Protein AF-A0A2N9LTL8-F1 (afdb_monomer_lite)

Foldseek 3Di:
DPDDWDWDWDADVVVLDIDTDDTDPQDPVNVVVVVVVCSVCVVVVVVVCCVVPVPPPPD

Radius of gyration: 13.82 Å; chains: 1; bounding box: 37×35×27 Å

Secondary structure (DSSP, 8-state):
-----EEEEEEEGGGTEEEEEE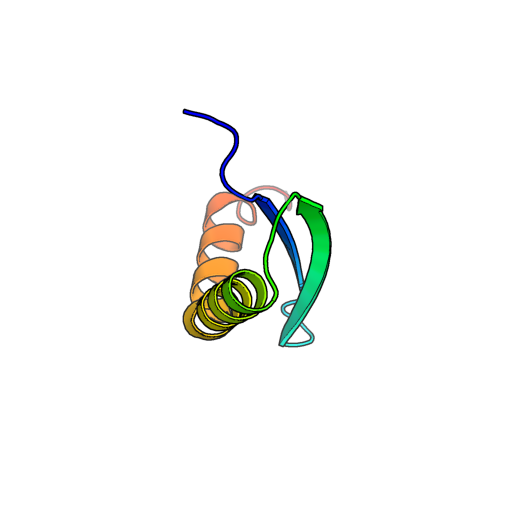EES--HHHHHHHHHHHHHTHHHHHHHHHHHHSSSS--

Structure (mmCIF, N/CA/C/O backbone):
data_AF-A0A2N9LTL8-F1
#
_entry.id   AF-A0A2N9LTL8-F1
#
loop_
_atom_site.group_PDB
_atom_site.id
_atom_site.type_symbol
_atom_site.label_atom_id
_atom_site.label_alt_id
_atom_site.label_comp_id
_atom_site.label_asym_id
_atom_site.label_entity_id
_atom_site.label_seq_id
_atom_site.pdbx_PDB_ins_code
_atom_site.Cartn_x
_atom_site.Cartn_y
_atom_site.Cartn_z
_atom_site.occupancy
_atom_site.B_iso_or_equiv
_atom_site.auth_seq_id
_atom_site.auth_comp_id
_atom_site.auth_asym_id
_atom_site.auth_atom_id
_atom_site.pdbx_PDB_model_num
ATOM 1 N N . MET A 1 1 ? 0.488 22.760 10.683 1.00 41.25 1 MET A N 1
ATOM 2 C CA . MET A 1 1 ? 0.104 21.559 9.915 1.00 41.25 1 MET A CA 1
ATOM 3 C C . MET A 1 1 ? 0.436 20.372 10.802 1.00 41.25 1 MET A C 1
ATOM 5 O O . MET A 1 1 ? 1.596 20.204 11.144 1.00 41.25 1 MET A O 1
ATOM 9 N N . LYS A 1 2 ? -0.582 19.719 11.366 1.00 46.25 2 LYS A N 1
ATOM 10 C CA . LYS A 1 2 ? -0.451 18.748 12.462 1.00 46.25 2 LYS A CA 1
ATOM 11 C C . LYS A 1 2 ? -0.660 17.371 11.843 1.00 46.25 2 LYS A C 1
ATOM 13 O O . LYS A 1 2 ? -1.781 17.134 11.430 1.00 46.25 2 LYS A O 1
ATOM 18 N N . GLY A 1 3 ? 0.403 16.564 11.758 1.00 55.09 3 GLY A N 1
ATOM 19 C CA . GLY A 1 3 ? 0.432 15.160 11.309 1.00 55.09 3 GLY A CA 1
ATOM 20 C C . GLY A 1 3 ? -0.929 14.555 10.964 1.00 55.09 3 GLY A C 1
ATOM 21 O O . GLY A 1 3 ? -1.566 13.932 11.818 1.00 55.09 3 GLY A O 1
ATOM 22 N N . ASP A 1 4 ? -1.361 14.814 9.728 1.00 72.88 4 ASP A N 1
ATOM 23 C CA . ASP A 1 4 ? -2.477 14.146 9.069 1.00 72.88 4 ASP A CA 1
ATOM 24 C C . ASP A 1 4 ? -2.109 12.662 8.919 1.00 72.88 4 ASP A C 1
ATOM 26 O O . ASP A 1 4 ? -0.939 12.327 8.781 1.00 72.88 4 ASP A O 1
ATOM 30 N N . ALA A 1 5 ? -3.087 11.772 9.047 1.00 85.75 5 ALA A N 1
ATOM 31 C CA . ALA A 1 5 ? -2.893 10.328 9.186 1.00 85.75 5 ALA A CA 1
ATOM 32 C C . ALA A 1 5 ? -1.876 9.687 8.214 1.00 85.75 5 ALA A C 1
ATOM 34 O O . ALA A 1 5 ? -1.805 10.050 7.042 1.00 85.75 5 ALA A O 1
ATOM 35 N N . GLU A 1 6 ? -1.168 8.657 8.685 1.00 90.81 6 GLU A N 1
ATOM 36 C CA . GLU A 1 6 ? -0.159 7.919 7.917 1.00 90.81 6 GLU A CA 1
ATOM 37 C C . GLU A 1 6 ? -0.466 6.416 7.898 1.00 90.81 6 GLU A C 1
ATOM 39 O O . GLU A 1 6 ? -0.960 5.849 8.875 1.00 90.81 6 GLU A O 1
ATOM 44 N N . CYS A 1 7 ? -0.152 5.752 6.788 1.00 93.12 7 CYS A N 1
ATOM 45 C CA . CYS A 1 7 ? -0.250 4.302 6.648 1.00 93.12 7 CYS A CA 1
ATOM 46 C C . CYS A 1 7 ? 0.804 3.786 5.665 1.00 93.12 7 CYS A C 1
ATOM 48 O O . CYS A 1 7 ? 1.070 4.417 4.639 1.00 93.12 7 CYS A O 1
ATOM 50 N N . LYS A 1 8 ? 1.381 2.623 5.966 1.00 94.38 8 LYS A N 1
ATOM 51 C CA . LYS A 1 8 ? 2.380 1.949 5.136 1.00 94.38 8 LYS A CA 1
ATOM 52 C C . LYS A 1 8 ? 1.949 0.514 4.859 1.00 94.38 8 LYS A C 1
ATOM 54 O O . LYS A 1 8 ? 1.609 -0.224 5.784 1.00 94.38 8 LYS A O 1
ATOM 59 N N . TYR A 1 9 ? 2.028 0.124 3.590 1.00 96.31 9 TYR A N 1
ATOM 60 C CA . TYR A 1 9 ? 1.679 -1.211 3.117 1.00 96.31 9 TYR A CA 1
ATOM 61 C C . TYR A 1 9 ? 2.839 -1.838 2.345 1.00 96.31 9 TYR A C 1
ATOM 63 O O . TYR A 1 9 ? 3.467 -1.183 1.511 1.00 96.31 9 TYR A O 1
ATOM 71 N N . TRP A 1 10 ? 3.079 -3.121 2.590 1.00 96.31 10 TRP A N 1
ATOM 72 C CA . TRP A 1 10 ? 3.831 -3.985 1.691 1.00 96.31 10 TRP A CA 1
ATOM 73 C C . TRP A 1 10 ? 2.895 -4.546 0.628 1.00 96.31 10 TRP A C 1
ATOM 75 O O . TRP A 1 10 ? 1.813 -5.031 0.951 1.00 96.31 10 TRP A O 1
ATOM 85 N N . LEU A 1 11 ? 3.314 -4.493 -0.635 1.00 96.31 11 LEU A N 1
ATOM 86 C CA . LEU A 1 11 ? 2.587 -5.108 -1.744 1.00 96.31 11 LEU A CA 1
ATOM 87 C C . LEU A 1 11 ? 3.171 -6.498 -2.009 1.00 96.31 11 LEU A C 1
ATOM 89 O O . LEU A 1 11 ? 4.390 -6.664 -2.069 1.00 96.31 11 LEU A O 1
ATOM 93 N N . HIS A 1 12 ? 2.296 -7.480 -2.215 1.00 96.75 12 HIS A N 1
ATOM 94 C CA . HIS A 1 12 ? 2.643 -8.853 -2.571 1.00 96.75 12 HIS A CA 1
ATOM 95 C C . HIS A 1 12 ? 2.097 -9.182 -3.969 1.00 96.75 12 HIS A C 1
ATOM 97 O O . HIS A 1 12 ? 0.985 -9.706 -4.081 1.00 96.75 12 HIS A O 1
ATOM 103 N N . PRO A 1 13 ? 2.856 -8.897 -5.048 1.00 95.00 13 PRO A N 1
ATOM 104 C CA . PRO A 1 13 ? 2.354 -9.038 -6.412 1.00 95.00 13 PRO A CA 1
ATOM 105 C C . PRO A 1 13 ? 1.925 -10.458 -6.771 1.00 95.00 13 PRO A C 1
ATOM 107 O O . PRO A 1 13 ? 0.896 -10.640 -7.409 1.00 95.00 13 PRO A O 1
ATOM 110 N N . ASP A 1 14 ? 2.655 -11.464 -6.287 1.00 95.25 14 ASP A N 1
ATOM 111 C CA . ASP A 1 14 ? 2.383 -12.875 -6.596 1.00 95.25 14 ASP A CA 1
ATOM 112 C C . ASP A 1 14 ? 1.059 -13.380 -6.002 1.00 95.25 14 ASP A C 1
ATOM 114 O O . ASP A 1 14 ? 0.549 -14.422 -6.405 1.00 95.25 14 ASP A O 1
ATOM 118 N N . ARG A 1 15 ? 0.511 -12.658 -5.017 1.00 95.88 15 ARG A N 1
ATOM 119 C CA . ARG A 1 15 ? -0.746 -12.992 -4.333 1.00 95.88 15 ARG A CA 1
ATOM 120 C C . ARG A 1 15 ? -1.856 -11.980 -4.594 1.00 95.88 15 ARG A C 1
ATOM 122 O O . ARG A 1 15 ? -2.960 -12.198 -4.110 1.00 95.88 15 ARG A O 1
ATOM 129 N N . PHE A 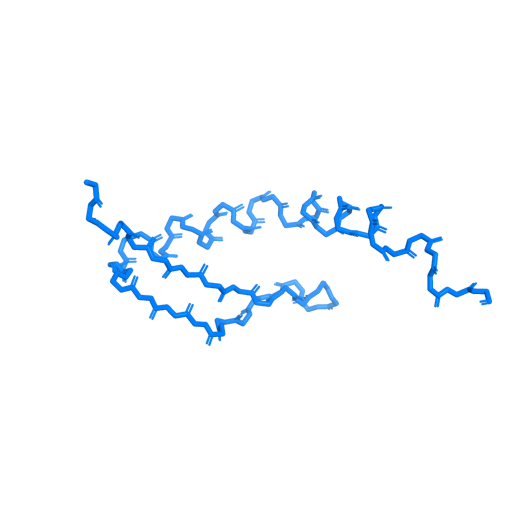1 16 ? -1.560 -10.903 -5.328 1.00 94.62 16 PHE A N 1
ATOM 130 C CA . PHE A 1 16 ? -2.434 -9.738 -5.475 1.00 94.62 16 PHE A CA 1
ATOM 131 C C . PHE A 1 16 ? -2.982 -9.272 -4.112 1.00 94.62 16 PHE A C 1
ATOM 133 O O . PHE A 1 16 ? -4.188 -9.198 -3.889 1.00 94.62 16 PHE A O 1
ATOM 140 N N . ASP A 1 17 ? -2.077 -9.037 -3.160 1.00 97.19 17 ASP A N 1
ATOM 141 C CA . ASP A 1 17 ? -2.432 -8.745 -1.767 1.00 97.19 17 ASP A CA 1
ATOM 142 C C . ASP A 1 17 ? -1.543 -7.649 -1.164 1.00 97.19 17 ASP A C 1
ATOM 144 O O . ASP A 1 17 ? -0.479 -7.321 -1.702 1.00 97.19 17 ASP A O 1
ATOM 148 N N . ILE A 1 18 ? -1.977 -7.090 -0.033 1.00 97.00 18 ILE A N 1
ATOM 149 C CA . ILE A 1 18 ? -1.244 -6.084 0.737 1.00 97.00 18 ILE A CA 1
ATOM 150 C C . ILE A 1 18 ? -1.192 -6.443 2.221 1.00 97.00 18 ILE A C 1
ATOM 152 O O . ILE A 1 18 ? -2.181 -6.869 2.811 1.00 97.00 18 ILE A O 1
ATOM 156 N N . ALA A 1 19 ? -0.049 -6.191 2.850 1.00 96.69 19 ALA A N 1
ATOM 157 C CA . ALA A 1 19 ? 0.122 -6.314 4.292 1.00 96.69 19 ALA A CA 1
ATOM 158 C C . ALA A 1 19 ? 0.392 -4.937 4.902 1.00 96.69 19 ALA A C 1
ATOM 160 O O . ALA A 1 19 ? 1.272 -4.211 4.445 1.00 96.69 19 ALA A O 1
ATOM 161 N N . GLU A 1 20 ? -0.368 -4.563 5.928 1.00 95.56 20 GLU A N 1
ATOM 162 C CA . GLU A 1 20 ? -0.106 -3.341 6.690 1.00 95.56 20 GLU A CA 1
ATOM 163 C C . GLU A 1 20 ? 1.163 -3.516 7.526 1.00 95.56 20 GLU A C 1
ATOM 165 O O . GLU A 1 20 ? 1.294 -4.495 8.258 1.00 95.56 20 GLU A O 1
ATOM 170 N N . GLU A 1 21 ? 2.097 -2.573 7.419 1.00 95.62 21 GLU A N 1
ATOM 171 C CA . GLU A 1 21 ? 3.293 -2.553 8.267 1.00 95.62 21 GLU A CA 1
ATOM 172 C C . GLU A 1 21 ? 3.165 -1.544 9.406 1.00 95.62 21 GLU A C 1
ATOM 174 O O . GLU A 1 21 ? 3.605 -1.801 10.525 1.00 95.62 21 GLU A O 1
ATOM 179 N N . PHE A 1 22 ? 2.580 -0.383 9.120 1.00 92.69 22 PHE A N 1
ATOM 180 C CA . PHE A 1 22 ? 2.433 0.683 10.096 1.00 92.69 22 PHE A CA 1
ATOM 181 C C . PHE A 1 22 ? 1.214 1.536 9.792 1.00 92.69 22 PHE A C 1
ATOM 183 O O . PHE A 1 22 ? 0.888 1.799 8.632 1.00 92.69 22 PHE A O 1
ATOM 190 N N . GLU A 1 23 ? 0.603 2.041 10.855 1.00 91.06 23 GLU A N 1
ATOM 191 C CA . GLU A 1 23 ? -0.481 2.993 10.768 1.00 91.06 23 GLU A CA 1
ATOM 192 C C . GLU A 1 23 ? -0.451 3.977 11.942 1.00 91.06 23 GLU A C 1
ATOM 194 O O . GLU A 1 23 ? -0.255 3.595 13.098 1.00 91.06 23 GLU A O 1
ATOM 199 N N . TYR A 1 24 ? -0.721 5.247 11.646 1.00 91.44 24 TYR A N 1
ATOM 200 C CA . TYR A 1 24 ? -0.953 6.290 12.628 1.00 91.44 24 TYR A CA 1
ATOM 201 C C . TYR A 1 24 ? -2.188 7.117 12.263 1.00 91.44 24 TYR A C 1
ATOM 203 O O . TYR A 1 24 ? -2.267 7.706 11.187 1.00 91.44 24 TYR A O 1
ATOM 211 N N . ASN A 1 25 ? -3.146 7.205 13.192 1.00 91.94 25 ASN A N 1
ATOM 212 C CA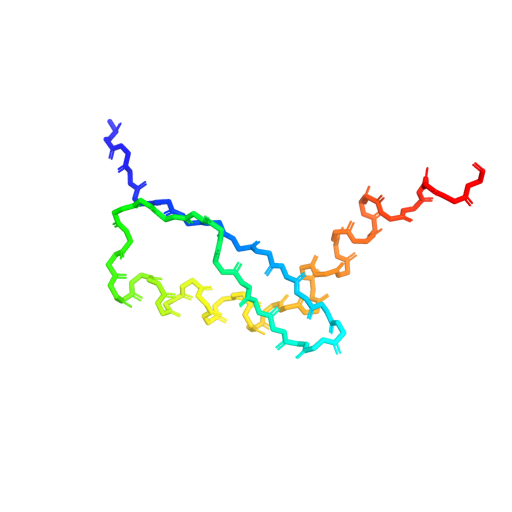 . ASN A 1 25 ? -4.326 8.073 13.091 1.00 91.94 25 ASN A CA 1
ATOM 213 C C . ASN A 1 25 ? -5.232 7.809 11.856 1.00 91.94 25 ASN A C 1
ATOM 215 O O . ASN A 1 25 ? -6.001 8.681 11.448 1.00 91.94 25 ASN A O 1
ATOM 219 N N . CYS A 1 26 ? -5.189 6.611 11.257 1.00 89.81 26 CYS A N 1
ATOM 220 C CA . CYS A 1 26 ? -5.980 6.281 10.070 1.00 89.81 26 CYS A CA 1
ATOM 221 C C . CYS A 1 26 ? -7.375 5.761 10.461 1.00 89.81 26 CYS A C 1
ATOM 223 O O . CYS A 1 26 ? -7.592 4.632 10.916 1.00 89.81 26 CYS A O 1
ATOM 225 N N . THR A 1 27 ? -8.384 6.611 10.266 1.00 91.44 27 THR A N 1
ATOM 226 C CA . THR A 1 27 ? -9.778 6.217 10.518 1.00 91.44 27 THR A CA 1
ATOM 227 C C . THR A 1 27 ? -10.186 5.019 9.643 1.00 91.44 27 THR A C 1
ATOM 229 O O . THR A 1 27 ? -9.665 4.853 8.538 1.00 91.44 27 THR A O 1
ATOM 232 N N . PRO A 1 28 ? -11.173 4.197 10.056 1.00 93.88 28 PRO A N 1
ATOM 233 C CA . PRO A 1 28 ? -11.657 3.083 9.238 1.00 93.88 28 PRO A CA 1
ATOM 234 C C . PRO A 1 28 ? -12.082 3.466 7.819 1.00 93.88 28 PRO A C 1
ATOM 236 O O . PRO A 1 28 ? -11.927 2.656 6.907 1.00 93.88 28 PRO A O 1
ATOM 239 N N . ARG A 1 29 ? -12.594 4.688 7.631 1.00 93.94 29 ARG A N 1
ATOM 240 C CA . ARG A 1 29 ? -12.940 5.235 6.317 1.00 93.94 29 ARG A CA 1
ATOM 241 C C . ARG A 1 29 ? -11.687 5.484 5.480 1.00 93.94 29 ARG A C 1
ATOM 243 O O . ARG A 1 29 ? -11.586 4.928 4.394 1.00 93.94 29 ARG A O 1
ATOM 250 N N . LEU A 1 30 ? -10.721 6.226 6.022 1.00 92.19 30 LEU A N 1
ATOM 251 C CA . LEU A 1 30 ? -9.471 6.534 5.325 1.00 92.19 30 LEU A CA 1
ATOM 252 C C . LEU A 1 30 ? -8.706 5.258 4.952 1.00 92.19 30 LEU A C 1
ATOM 254 O O . LEU A 1 30 ? -8.266 5.106 3.820 1.00 92.19 30 LEU A O 1
ATOM 258 N N . ARG A 1 31 ? -8.652 4.279 5.862 1.00 93.56 31 ARG A N 1
ATOM 259 C CA . ARG A 1 31 ? -8.039 2.974 5.589 1.00 93.56 31 ARG A CA 1
ATOM 260 C C . ARG A 1 31 ? -8.708 2.246 4.418 1.00 93.56 31 ARG A C 1
ATOM 262 O O . ARG A 1 31 ? -8.037 1.599 3.623 1.00 93.56 31 ARG A O 1
ATOM 269 N N . ARG A 1 32 ? -10.040 2.315 4.303 1.00 95.25 32 ARG A N 1
ATOM 270 C CA . ARG A 1 32 ? -10.767 1.718 3.167 1.00 95.25 32 ARG A CA 1
ATOM 271 C C . ARG A 1 32 ? -10.452 2.442 1.862 1.00 95.25 32 ARG A C 1
ATOM 273 O O . ARG A 1 32 ? -10.172 1.759 0.886 1.00 95.25 32 ARG A O 1
ATOM 280 N N . GLU A 1 33 ? -10.461 3.772 1.873 1.00 96.00 33 GLU A N 1
ATOM 281 C CA . GLU A 1 33 ? -10.141 4.607 0.707 1.00 96.00 33 GLU A CA 1
ATOM 282 C C . GLU A 1 33 ? -8.715 4.332 0.208 1.00 96.00 33 GLU A C 1
ATOM 284 O O . GLU A 1 33 ? -8.521 4.042 -0.969 1.00 96.00 33 GLU A O 1
ATOM 289 N N . VAL A 1 34 ? -7.725 4.300 1.109 1.00 95.00 34 VAL A N 1
ATOM 290 C CA . VAL A 1 34 ? -6.332 3.988 0.753 1.00 95.00 34 VAL A CA 1
ATOM 291 C C . VAL A 1 34 ? -6.216 2.599 0.131 1.00 95.00 34 VAL A C 1
ATOM 293 O O . VAL A 1 34 ? -5.601 2.448 -0.922 1.00 95.00 34 VAL A O 1
ATOM 296 N N . ARG A 1 35 ? -6.832 1.575 0.734 1.00 96.38 35 ARG A N 1
ATOM 297 C CA . ARG A 1 35 ? -6.795 0.221 0.162 1.00 96.38 35 ARG A CA 1
ATOM 298 C C . ARG A 1 35 ? -7.468 0.146 -1.204 1.00 96.38 35 ARG A C 1
ATOM 300 O O . ARG A 1 35 ? -6.954 -0.552 -2.067 1.00 96.38 35 ARG A O 1
ATOM 307 N N . GLN A 1 36 ? -8.579 0.853 -1.409 1.00 98.00 36 GLN A N 1
ATOM 308 C CA . GLN A 1 36 ? -9.227 0.923 -2.721 1.00 98.00 36 GLN A CA 1
ATOM 309 C C . GLN A 1 36 ? -8.284 1.508 -3.771 1.00 98.00 36 GLN A C 1
ATOM 311 O O . GLN A 1 36 ? -8.095 0.873 -4.799 1.00 98.00 36 GLN A O 1
ATOM 316 N N . ILE A 1 37 ? -7.626 2.633 -3.474 1.00 97.56 37 ILE A N 1
ATOM 317 C CA . ILE A 1 37 ? -6.650 3.258 -4.380 1.00 97.56 37 ILE A CA 1
ATOM 318 C C . ILE A 1 37 ? -5.497 2.295 -4.693 1.00 97.56 37 ILE A C 1
ATOM 320 O O . ILE A 1 37 ? -5.117 2.144 -5.853 1.00 97.56 37 ILE A O 1
ATOM 324 N N . ILE A 1 38 ? -4.950 1.614 -3.676 1.00 97.69 38 ILE A N 1
ATOM 325 C CA . ILE A 1 38 ? -3.858 0.652 -3.880 1.00 97.69 38 ILE A CA 1
ATOM 326 C C . ILE A 1 38 ? -4.303 -0.489 -4.798 1.00 97.69 38 ILE A C 1
ATOM 328 O O . ILE A 1 38 ? -3.570 -0.825 -5.720 1.00 97.69 38 ILE A O 1
ATOM 332 N N . PHE A 1 39 ? -5.483 -1.075 -4.574 1.00 98.12 39 PHE A N 1
ATOM 333 C CA . PHE A 1 39 ? -5.968 -2.185 -5.398 1.00 98.12 39 PHE A CA 1
ATOM 334 C C . PHE A 1 39 ? -6.395 -1.751 -6.807 1.00 98.12 39 PHE A C 1
ATOM 336 O O . PHE A 1 39 ? -6.147 -2.485 -7.759 1.00 98.12 39 PHE A O 1
ATOM 343 N N . GLU A 1 40 ? -6.983 -0.563 -6.965 1.00 98.56 40 GLU A N 1
ATOM 344 C CA . GLU A 1 40 ? -7.368 -0.003 -8.269 1.00 98.56 40 GL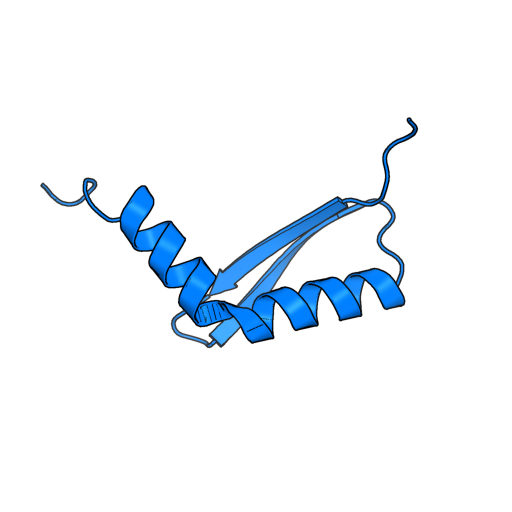U A CA 1
ATOM 345 C C . GLU A 1 40 ? -6.149 0.244 -9.170 1.00 98.56 40 GLU A C 1
ATOM 347 O O . GLU A 1 40 ? -6.203 0.015 -10.378 1.00 98.56 40 GLU A O 1
ATOM 352 N N . HIS A 1 41 ? -5.024 0.647 -8.578 1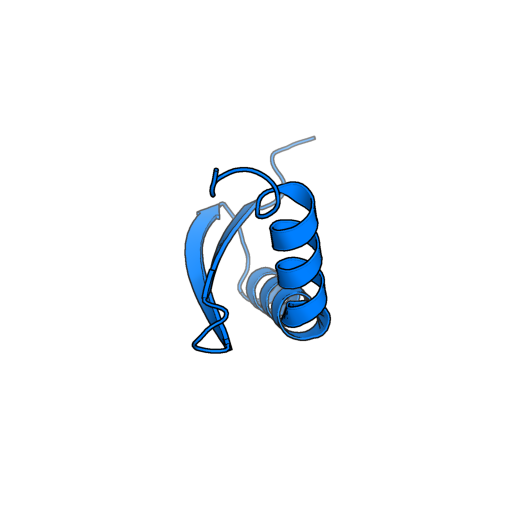.00 98.19 41 HIS A N 1
ATOM 353 C CA . HIS A 1 41 ? -3.787 0.953 -9.298 1.00 98.19 41 HIS A CA 1
ATOM 354 C C . HIS A 1 41 ? -2.669 -0.069 -9.059 1.00 98.19 41 HIS A C 1
ATOM 356 O O . HIS A 1 41 ? -1.507 0.219 -9.352 1.00 98.19 41 HIS A O 1
ATOM 362 N N . PHE 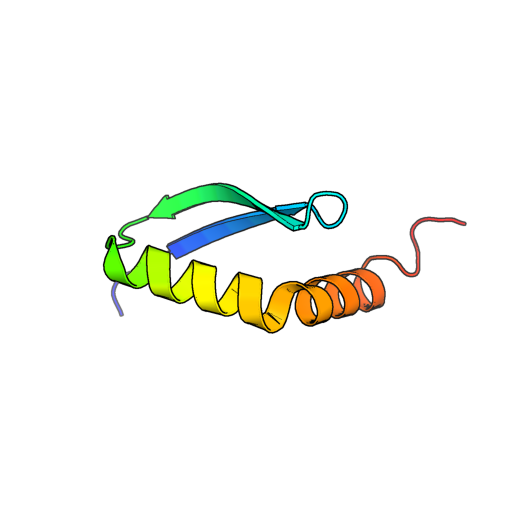A 1 42 ? -2.993 -1.260 -8.550 1.00 97.88 42 PHE A N 1
ATOM 363 C CA . PHE A 1 42 ? -2.009 -2.209 -8.024 1.00 97.88 42 PHE A CA 1
ATOM 364 C C . PHE A 1 42 ? -0.910 -2.545 -9.040 1.00 97.88 42 PHE A C 1
ATOM 366 O O . PHE A 1 42 ? 0.276 -2.355 -8.767 1.00 97.88 42 PHE A O 1
ATOM 373 N N . ASP A 1 43 ? -1.300 -2.960 -10.248 1.00 96.38 43 ASP A N 1
ATOM 374 C CA . ASP A 1 43 ? -0.356 -3.328 -11.309 1.00 96.38 43 ASP A CA 1
ATOM 375 C C . ASP A 1 43 ? 0.502 -2.143 -11.761 1.00 96.38 43 ASP A C 1
ATOM 377 O O . ASP A 1 43 ? 1.691 -2.305 -12.036 1.00 96.38 43 ASP A O 1
ATOM 381 N N . GLN A 1 44 ? -0.074 -0.937 -11.790 1.00 97.81 44 GLN A N 1
ATOM 382 C CA . GLN A 1 44 ? 0.640 0.285 -12.169 1.00 97.81 44 GLN A CA 1
ATOM 383 C C . GLN A 1 44 ? 1.708 0.639 -11.128 1.00 97.81 44 GLN A C 1
ATOM 385 O O . GLN A 1 44 ? 2.838 0.959 -11.493 1.00 97.81 44 GLN A O 1
ATOM 390 N N . ILE A 1 45 ? 1.381 0.524 -9.835 1.00 96.88 45 ILE A N 1
ATOM 391 C CA . ILE A 1 45 ? 2.320 0.756 -8.729 1.00 96.88 45 ILE A CA 1
ATOM 392 C C . ILE A 1 45 ? 3.459 -0.269 -8.778 1.00 96.88 45 ILE A C 1
ATOM 394 O O . ILE A 1 45 ? 4.630 0.102 -8.678 1.00 96.88 45 ILE A O 1
ATOM 398 N N . VAL A 1 46 ? 3.138 -1.553 -8.969 1.00 95.75 46 VAL A N 1
ATOM 399 C CA . VAL A 1 46 ? 4.142 -2.623 -9.069 1.00 95.75 46 VAL A CA 1
ATOM 400 C C . VAL A 1 46 ? 5.048 -2.419 -10.282 1.00 95.75 46 VAL A C 1
ATOM 402 O O . VAL A 1 46 ? 6.266 -2.560 -10.160 1.00 95.75 46 VAL A O 1
ATOM 405 N N . ALA A 1 47 ? 4.483 -2.075 -11.441 1.00 95.38 47 ALA A N 1
ATOM 406 C CA . ALA A 1 47 ? 5.248 -1.805 -12.653 1.00 95.38 47 ALA A CA 1
ATOM 407 C C . ALA A 1 47 ? 6.193 -0.611 -12.466 1.00 95.38 47 ALA A C 1
ATOM 409 O O . ALA A 1 47 ? 7.382 -0.743 -12.739 1.00 95.38 47 ALA A O 1
ATOM 410 N N . ALA A 1 48 ? 5.700 0.506 -11.922 1.00 95.75 48 ALA A N 1
ATOM 411 C CA . ALA A 1 48 ? 6.516 1.687 -11.646 1.00 95.75 48 ALA A CA 1
ATOM 412 C C . ALA A 1 48 ? 7.643 1.393 -10.641 1.00 95.75 48 ALA A C 1
ATOM 414 O O . ALA A 1 48 ? 8.778 1.825 -10.832 1.00 95.75 48 ALA A O 1
ATOM 415 N N . TRP A 1 49 ? 7.361 0.615 -9.589 1.00 94.00 49 TRP A N 1
ATOM 416 C CA . TRP A 1 49 ? 8.382 0.214 -8.621 1.00 94.00 49 TRP A CA 1
ATOM 417 C C . TRP A 1 49 ? 9.453 -0.681 -9.258 1.00 94.00 49 TRP A C 1
ATOM 419 O O . TRP A 1 49 ? 10.642 -0.488 -9.012 1.00 94.00 49 TRP A O 1
ATOM 429 N N . ARG A 1 50 ? 9.054 -1.641 -10.102 1.00 92.62 50 ARG A N 1
ATOM 430 C CA . ARG A 1 50 ? 9.983 -2.523 -10.827 1.00 92.62 50 ARG A CA 1
ATOM 431 C C . ARG A 1 50 ? 10.820 -1.767 -11.855 1.00 92.62 50 ARG A C 1
ATOM 433 O O . ARG A 1 50 ? 12.006 -2.052 -11.962 1.00 92.62 50 ARG A O 1
ATOM 440 N N . ASP A 1 51 ? 10.232 -0.819 -12.571 1.00 93.12 51 ASP A N 1
ATOM 441 C CA . ASP A 1 51 ? 10.951 0.037 -13.518 1.00 93.12 51 ASP A CA 1
ATOM 442 C C . ASP A 1 51 ? 12.016 0.879 -12.799 1.00 93.12 51 ASP A C 1
ATOM 444 O O . ASP A 1 51 ? 13.181 0.892 -13.186 1.00 93.12 51 ASP A O 1
ATOM 448 N N . HIS A 1 52 ? 11.647 1.493 -11.671 1.00 92.50 52 HIS A N 1
ATOM 449 C CA . HIS A 1 52 ? 12.542 2.383 -10.936 1.00 92.50 52 HIS A CA 1
ATOM 450 C C . HIS A 1 52 ? 13.607 1.655 -10.093 1.00 92.50 52 HIS A C 1
ATOM 452 O O . HIS A 1 52 ? 14.743 2.115 -10.006 1.00 92.50 52 HIS A O 1
ATOM 458 N N . PHE A 1 53 ? 13.263 0.531 -9.451 1.00 88.88 53 PHE A N 1
ATOM 459 C CA . PHE A 1 53 ? 14.148 -0.174 -8.506 1.00 88.88 53 PHE A CA 1
ATOM 460 C C . PHE A 1 53 ? 14.576 -1.581 -8.953 1.00 88.88 53 PHE A C 1
ATOM 462 O O . PHE A 1 53 ? 15.553 -2.117 -8.427 1.00 88.88 53 PHE A O 1
ATOM 469 N N . GLY A 1 54 ? 13.851 -2.210 -9.879 1.00 74.69 54 GLY A N 1
ATOM 470 C CA . GLY A 1 54 ? 14.080 -3.589 -10.329 1.00 74.69 54 GLY A CA 1
ATOM 471 C C . GLY A 1 54 ? 15.063 -3.732 -11.497 1.00 74.69 54 GLY A C 1
ATOM 472 O O . GLY A 1 54 ? 15.454 -4.854 -11.809 1.00 74.69 54 GLY A O 1
ATOM 473 N N . GLY A 1 55 ? 15.485 -2.625 -12.117 1.00 56.84 55 GLY A N 1
ATOM 474 C CA . GLY A 1 55 ? 16.325 -2.621 -13.319 1.00 56.84 55 GLY A CA 1
ATOM 475 C C . GLY A 1 55 ? 17.827 -2.870 -13.125 1.00 56.84 55 GLY A C 1
ATOM 476 O O . GLY A 1 55 ? 18.500 -3.104 -14.120 1.00 56.84 55 GLY A O 1
ATOM 477 N N . ASP A 1 56 ? 18.366 -2.856 -11.897 1.00 57.88 56 ASP A N 1
ATOM 478 C CA . ASP A 1 56 ? 19.834 -2.834 -11.699 1.00 57.88 56 ASP A CA 1
ATOM 479 C C . ASP A 1 56 ? 20.349 -3.581 -10.446 1.00 57.88 56 ASP A C 1
ATOM 481 O O . ASP A 1 56 ? 21.383 -3.250 -9.869 1.00 57.88 56 ASP A O 1
ATOM 485 N N . ARG A 1 57 ? 19.646 -4.629 -9.992 1.00 57.25 57 ARG A N 1
ATOM 486 C CA . ARG A 1 57 ? 20.149 -5.536 -8.927 1.00 57.25 57 ARG A CA 1
ATOM 487 C C . ARG A 1 57 ? 20.323 -6.990 -9.364 1.00 57.25 57 ARG A C 1
ATOM 489 O O . ARG A 1 57 ? 20.327 -7.896 -8.535 1.00 57.25 57 ARG A O 1
ATOM 496 N N . ALA A 1 58 ? 20.495 -7.206 -10.662 1.00 45.88 58 ALA A N 1
ATOM 497 C CA . ALA A 1 58 ? 20.853 -8.501 -11.226 1.00 45.88 58 ALA A CA 1
ATOM 498 C C . ALA A 1 58 ? 21.892 -8.333 -12.347 1.00 45.88 58 ALA A C 1
ATOM 500 O O . ALA A 1 58 ? 21.621 -8.651 -13.503 1.00 45.88 58 ALA A O 1
ATOM 501 N N . LYS A 1 59 ? 23.076 -7.817 -12.008 1.00 40.19 59 LYS A N 1
ATOM 502 C CA . LYS A 1 59 ? 24.322 -8.091 -12.731 1.00 40.19 59 LYS A CA 1
ATOM 503 C C . LYS A 1 59 ? 25.467 -8.245 -11.746 1.00 40.19 59 LYS A C 1
ATOM 505 O O . LYS A 1 59 ? 25.487 -7.476 -10.762 1.00 40.19 59 LYS A O 1
#

Sequence (59 aa):
MKGDAECKYWLHPDRFDIAEEFEYNCTPRLRREVRQIIFEHFDQIVAAWRDHFGGDRAK

pLDDT: mean 87.97, std 15.88, range [40.19, 98.56]